Protein AF-A0A917UMA7-F1 (afdb_monomer_lite)

Sequence (95 aa):
MLTGEPAPTGPARRGAKPPVFLVAAIDDPALPEVLAELAAARADEMDADTVNRELSIARKAIGWWQRQGWIEGDPTIDIERRPAPPDRTKALAEN

Structure (mmCIF, N/CA/C/O backbone):
data_AF-A0A917UMA7-F1
#
_entry.id   AF-A0A917UMA7-F1
#
loop_
_atom_site.group_PDB
_atom_site.id
_atom_site.type_symbol
_atom_site.label_atom_id
_atom_site.label_alt_id
_atom_site.label_comp_id
_atom_site.label_asym_id
_atom_site.label_entity_id
_atom_site.label_seq_id
_atom_site.pdbx_PDB_ins_code
_atom_site.Cartn_x
_atom_site.Cartn_y
_atom_site.Cartn_z
_atom_site.occupancy
_atom_site.B_iso_or_equiv
_atom_site.auth_seq_id
_atom_site.auth_comp_id
_atom_site.auth_asym_id
_atom_site.auth_atom_id
_atom_site.pdbx_PDB_model_num
ATOM 1 N N . MET A 1 1 ? 0.469 8.884 -7.440 1.00 68.12 1 MET A N 1
ATOM 2 C CA . MET A 1 1 ? 1.229 9.068 -6.180 1.00 68.12 1 MET A CA 1
ATOM 3 C C . MET A 1 1 ? 0.221 9.258 -5.064 1.00 68.12 1 MET A C 1
ATOM 5 O O . MET A 1 1 ? -0.761 9.941 -5.313 1.00 68.12 1 MET A O 1
ATOM 9 N N . LEU A 1 2 ? 0.438 8.697 -3.870 1.00 70.50 2 LEU A N 1
ATOM 10 C CA . LEU A 1 2 ? -0.564 8.745 -2.788 1.00 70.50 2 LEU A CA 1
ATOM 11 C C . LEU A 1 2 ? -0.811 10.156 -2.221 1.00 70.50 2 LEU A C 1
ATOM 13 O O . LEU A 1 2 ? -1.903 10.441 -1.755 1.00 70.50 2 LEU A O 1
ATOM 17 N N . THR A 1 3 ? 0.183 11.049 -2.275 1.00 73.31 3 THR A N 1
ATOM 18 C CA . THR A 1 3 ? 0.103 12.408 -1.702 1.00 73.31 3 THR A CA 1
ATOM 19 C C . THR A 1 3 ? 0.314 13.512 -2.745 1.00 73.31 3 THR A C 1
ATOM 21 O O . THR A 1 3 ? 0.751 14.607 -2.408 1.00 73.31 3 THR A O 1
ATOM 24 N N . GLY A 1 4 ? 0.059 13.222 -4.025 1.00 71.25 4 GLY A N 1
ATOM 25 C CA . GLY A 1 4 ? 0.110 14.197 -5.125 1.00 71.25 4 GLY A CA 1
ATOM 26 C C . GLY A 1 4 ? 1.501 14.519 -5.692 1.00 71.25 4 GLY A C 1
ATOM 27 O O . GLY A 1 4 ? 1.605 14.801 -6.881 1.00 71.25 4 GLY A O 1
ATOM 28 N N . GLU A 1 5 ? 2.575 14.409 -4.906 1.00 75.62 5 GLU A N 1
ATOM 29 C CA . GLU A 1 5 ? 3.943 14.672 -5.382 1.00 75.62 5 GLU A CA 1
ATOM 30 C C . GLU A 1 5 ? 4.690 13.394 -5.795 1.00 75.62 5 GLU A C 1
ATOM 32 O O . GLU A 1 5 ? 4.532 12.348 -5.153 1.00 75.62 5 GLU A O 1
ATOM 37 N N . PRO A 1 6 ? 5.525 13.448 -6.853 1.00 74.81 6 PRO A N 1
ATOM 38 C CA . PRO A 1 6 ? 6.345 12.319 -7.241 1.00 74.81 6 PRO A CA 1
ATOM 39 C C . PRO A 1 6 ? 7.431 12.015 -6.209 1.00 74.81 6 PRO A C 1
ATOM 41 O O . PRO A 1 6 ? 8.093 12.908 -5.686 1.00 74.81 6 PRO A O 1
ATOM 44 N N .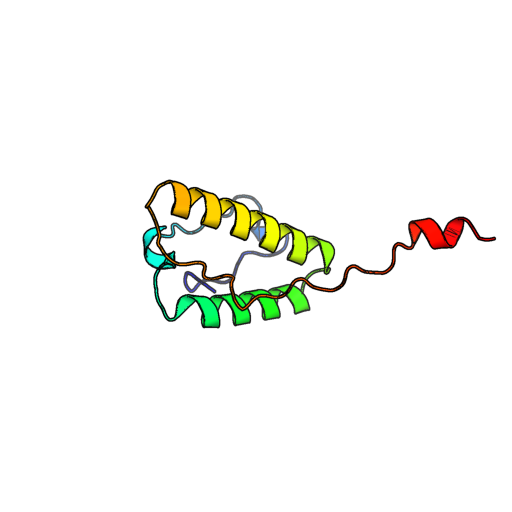 ALA A 1 7 ? 7.643 10.725 -5.942 1.00 78.25 7 ALA A N 1
ATOM 45 C CA . ALA A 1 7 ? 8.712 10.279 -5.063 1.00 78.25 7 ALA A CA 1
ATOM 46 C C . ALA A 1 7 ? 10.076 10.756 -5.600 1.00 78.25 7 ALA A C 1
ATOM 48 O O . ALA A 1 7 ? 10.368 10.555 -6.782 1.00 78.25 7 ALA A O 1
ATOM 49 N N . PRO A 1 8 ? 10.937 11.347 -4.754 1.00 85.19 8 PRO A N 1
ATOM 50 C CA . PRO A 1 8 ? 12.239 11.819 -5.194 1.00 85.19 8 PRO A CA 1
ATOM 51 C C . PRO A 1 8 ? 13.100 10.660 -5.710 1.00 85.19 8 PRO A C 1
ATOM 53 O O . PRO A 1 8 ? 13.107 9.547 -5.168 1.00 85.19 8 PRO A O 1
ATOM 56 N N . THR A 1 9 ? 13.869 10.932 -6.760 1.00 83.19 9 THR A N 1
ATOM 57 C CA . THR A 1 9 ? 14.758 9.969 -7.419 1.00 83.19 9 THR A CA 1
ATOM 58 C C . THR A 1 9 ? 16.221 10.401 -7.306 1.00 83.19 9 THR A C 1
ATOM 60 O O . THR A 1 9 ? 16.538 11.567 -7.058 1.00 83.19 9 THR A O 1
ATOM 63 N N . GLY A 1 10 ? 17.141 9.438 -7.427 1.00 86.62 10 GLY A N 1
ATOM 64 C CA . GLY A 1 10 ? 18.580 9.709 -7.439 1.00 86.62 10 GLY A CA 1
ATOM 65 C C . GLY A 1 10 ? 19.078 10.516 -6.222 1.00 86.62 10 GLY A C 1
ATOM 66 O O . GLY A 1 10 ? 18.668 10.239 -5.090 1.00 86.62 10 GLY A O 1
ATOM 67 N N . PRO A 1 11 ? 19.966 11.513 -6.417 1.00 89.00 11 PRO A N 1
ATOM 68 C CA . PRO A 1 11 ? 20.518 12.330 -5.333 1.00 89.00 11 PRO A CA 1
ATOM 69 C C . PRO A 1 11 ? 19.474 13.082 -4.499 1.00 89.00 11 PRO A C 1
ATOM 71 O O . PRO A 1 11 ? 19.715 13.303 -3.313 1.00 89.00 11 PRO A O 1
ATOM 74 N N . ALA A 1 12 ? 18.318 13.421 -5.083 1.00 87.75 12 ALA A N 1
ATOM 75 C CA . ALA A 1 12 ? 17.247 14.156 -4.407 1.00 87.75 12 ALA A CA 1
ATOM 76 C C . ALA A 1 12 ? 16.594 13.357 -3.266 1.00 87.75 12 ALA A C 1
ATOM 78 O O . ALA A 1 12 ? 15.903 13.929 -2.431 1.00 87.75 12 ALA A O 1
ATOM 79 N N . ARG A 1 13 ? 16.835 12.040 -3.188 1.00 86.56 13 ARG A N 1
ATOM 80 C CA . ARG A 1 13 ? 16.381 11.208 -2.064 1.00 86.56 13 ARG A CA 1
ATOM 81 C C . ARG A 1 13 ? 17.060 11.574 -0.745 1.00 86.56 13 ARG A C 1
ATOM 83 O O . ARG A 1 13 ? 16.471 11.388 0.317 1.00 86.56 13 ARG A O 1
ATOM 90 N N . ARG A 1 14 ? 18.305 12.061 -0.779 1.00 90.06 14 ARG A N 1
ATOM 91 C CA . ARG A 1 14 ? 19.045 12.385 0.449 1.00 90.06 14 ARG A CA 1
ATOM 92 C C . ARG A 1 14 ? 18.488 13.655 1.081 1.00 90.06 14 ARG A C 1
ATOM 94 O O . ARG A 1 14 ? 18.514 14.713 0.469 1.00 90.06 14 ARG A O 1
ATOM 101 N N . GLY A 1 15 ? 18.018 13.534 2.321 1.00 89.75 15 GLY A N 1
ATOM 102 C CA . GLY A 1 15 ? 17.415 14.645 3.058 1.00 89.75 15 GLY A CA 1
ATOM 103 C C . GLY A 1 15 ? 15.981 14.970 2.636 1.00 89.75 15 GLY A C 1
ATOM 104 O O . GLY A 1 15 ? 15.409 15.920 3.165 1.00 89.75 15 GLY A O 1
ATOM 105 N N . ALA A 1 16 ? 15.383 14.188 1.727 1.00 88.75 16 ALA A N 1
ATOM 106 C CA . ALA A 1 16 ? 13.976 14.338 1.392 1.00 88.75 16 ALA A CA 1
ATOM 107 C C . ALA A 1 16 ? 13.117 14.111 2.641 1.00 88.75 16 ALA A C 1
ATOM 109 O O . ALA A 1 16 ? 13.234 13.085 3.317 1.00 88.75 16 ALA A O 1
ATOM 110 N N . LYS A 1 17 ? 12.245 15.074 2.941 1.00 86.50 17 LYS A N 1
ATOM 111 C CA . LYS A 1 17 ? 11.258 14.926 4.005 1.00 86.50 17 LYS A CA 1
ATOM 112 C C . LYS A 1 17 ? 10.144 14.008 3.489 1.00 86.50 17 LYS A C 1
ATOM 114 O O . LYS A 1 17 ? 9.530 14.348 2.479 1.00 86.50 17 LYS A O 1
ATOM 119 N N . PRO A 1 18 ? 9.874 12.866 4.140 1.00 81.25 18 PRO A N 1
ATOM 120 C CA . PRO A 1 18 ? 8.773 12.012 3.726 1.00 81.25 18 PRO A CA 1
ATOM 121 C C . PRO A 1 18 ? 7.439 12.757 3.895 1.00 81.25 18 PRO A C 1
ATOM 123 O O . PRO A 1 18 ? 7.291 13.531 4.852 1.00 81.25 18 PRO A O 1
ATOM 126 N N . PRO A 1 19 ? 6.469 12.541 2.991 1.00 82.50 19 PRO A N 1
ATOM 127 C CA . PRO A 1 19 ? 5.142 13.109 3.155 1.00 82.50 19 PRO A CA 1
ATOM 128 C C . PRO A 1 19 ? 4.472 12.525 4.403 1.00 82.50 19 PRO A C 1
ATOM 130 O O . PRO A 1 19 ? 4.679 11.363 4.758 1.00 82.50 19 PRO A O 1
ATOM 133 N N . VAL A 1 20 ? 3.664 13.345 5.074 1.00 86.69 20 VAL A N 1
ATOM 134 C CA . VAL A 1 20 ? 2.817 12.884 6.177 1.00 86.69 20 VAL A CA 1
ATOM 135 C C . VAL A 1 20 ? 1.536 12.318 5.578 1.00 86.69 20 VAL A C 1
ATOM 137 O O . VAL A 1 20 ? 0.882 12.983 4.779 1.00 86.69 20 VAL A O 1
ATOM 140 N N . PHE A 1 21 ? 1.185 11.099 5.972 1.00 85.38 21 PHE A N 1
ATOM 141 C CA . PHE A 1 21 ? -0.004 10.394 5.510 1.00 85.38 21 PHE A CA 1
ATOM 142 C C . PHE A 1 21 ? -0.773 9.855 6.719 1.00 85.38 21 PHE A C 1
ATOM 144 O O . PHE A 1 21 ? -0.171 9.307 7.646 1.00 85.38 21 PHE A O 1
ATOM 151 N N . LEU A 1 22 ? -2.094 10.043 6.731 1.00 91.31 22 LEU A N 1
ATOM 152 C CA . LEU A 1 22 ? -2.948 9.539 7.803 1.00 91.31 22 LEU A CA 1
ATOM 153 C C . LEU A 1 22 ? -3.174 8.043 7.609 1.00 91.31 22 LEU A C 1
ATOM 155 O O . LEU A 1 22 ? -3.678 7.630 6.573 1.00 91.31 22 LEU A O 1
ATOM 159 N N . VAL A 1 23 ? -2.867 7.238 8.627 1.00 91.31 23 VAL A N 1
ATOM 160 C CA . VAL A 1 23 ? -3.065 5.779 8.569 1.00 91.31 23 VAL A CA 1
ATOM 161 C C . VAL A 1 23 ? -4.533 5.417 8.301 1.00 91.31 23 VAL A C 1
ATOM 163 O O . VAL A 1 23 ? -4.786 4.496 7.541 1.00 91.31 23 VAL A O 1
ATOM 166 N N . ALA A 1 24 ? -5.495 6.185 8.821 1.00 91.62 24 ALA A N 1
ATOM 167 C CA . ALA A 1 24 ? -6.924 5.964 8.572 1.00 91.62 24 ALA A CA 1
ATOM 168 C C . ALA A 1 24 ? -7.345 6.152 7.099 1.00 91.62 24 ALA A C 1
ATOM 170 O O . ALA A 1 24 ? -8.369 5.624 6.686 1.00 91.62 24 ALA A O 1
ATOM 171 N N . ALA A 1 25 ? -6.559 6.868 6.285 1.00 92.62 25 ALA A N 1
ATOM 172 C CA . ALA A 1 25 ? -6.832 6.994 4.851 1.00 92.62 25 ALA A CA 1
ATOM 173 C C . ALA A 1 25 ? -6.559 5.688 4.078 1.00 92.62 25 ALA A C 1
ATOM 175 O O . ALA A 1 25 ? -6.814 5.621 2.881 1.00 92.62 25 ALA A O 1
ATOM 176 N N . ILE A 1 26 ? -6.036 4.653 4.747 1.00 94.25 26 ILE A N 1
ATOM 177 C CA . ILE A 1 26 ? -5.867 3.315 4.172 1.00 94.25 26 ILE A CA 1
ATOM 178 C C . ILE A 1 26 ? -7.211 2.623 3.916 1.00 94.25 26 ILE A C 1
ATOM 180 O O . ILE A 1 26 ? -7.312 1.836 2.981 1.00 94.25 26 ILE A O 1
ATOM 184 N N . ASP A 1 27 ? -8.237 2.942 4.705 1.00 95.38 27 ASP A N 1
ATOM 185 C CA . ASP A 1 27 ? -9.578 2.368 4.548 1.00 95.38 27 ASP A CA 1
ATOM 186 C C . ASP A 1 27 ? -10.406 3.061 3.456 1.00 95.38 27 ASP A C 1
ATOM 188 O O . ASP A 1 27 ? -11.593 2.774 3.299 1.00 95.38 27 ASP A O 1
ATOM 192 N N . ASP A 1 28 ? -9.807 3.979 2.690 1.00 94.19 28 ASP A N 1
ATOM 193 C CA . ASP A 1 28 ? -10.470 4.550 1.523 1.00 94.19 28 ASP A CA 1
ATOM 194 C C . ASP A 1 28 ? -10.759 3.429 0.502 1.00 94.19 28 ASP A C 1
ATOM 196 O O . ASP A 1 28 ? -9.826 2.767 0.033 1.00 94.19 28 ASP A O 1
ATOM 200 N N . PRO A 1 29 ? -12.030 3.200 0.123 1.00 93.81 29 PRO A N 1
ATOM 201 C CA . PRO A 1 29 ? -12.395 2.133 -0.803 1.00 93.81 29 PRO A CA 1
ATOM 202 C C . PRO A 1 29 ? -11.816 2.312 -2.214 1.00 93.81 29 PRO A C 1
ATOM 204 O O . PRO A 1 29 ? -11.781 1.341 -2.965 1.00 93.81 29 PRO A O 1
ATOM 207 N N . ALA A 1 30 ? -11.359 3.512 -2.590 1.00 93.44 30 ALA A N 1
ATOM 208 C CA . ALA A 1 30 ? -10.667 3.756 -3.857 1.00 93.44 30 ALA A CA 1
ATOM 209 C C . ALA A 1 30 ? -9.164 3.425 -3.794 1.00 93.44 30 ALA A C 1
ATOM 211 O O . ALA A 1 30 ? -8.499 3.335 -4.829 1.00 93.44 30 ALA A O 1
ATOM 212 N N . LEU A 1 31 ? -8.600 3.243 -2.596 1.00 93.81 31 LEU A N 1
ATOM 213 C CA . LEU A 1 31 ? -7.168 3.021 -2.430 1.00 93.81 31 LEU A CA 1
ATOM 214 C C . LEU A 1 31 ? -6.639 1.731 -3.079 1.00 93.81 31 LEU A C 1
ATOM 216 O O .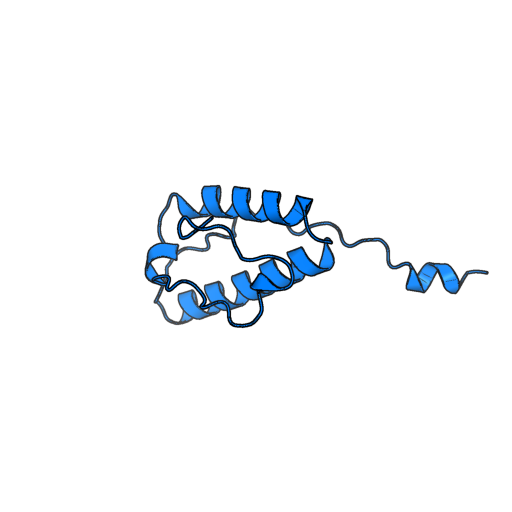 LEU A 1 31 ? -5.529 1.803 -3.606 1.00 93.81 31 LEU A O 1
ATOM 220 N N . PRO A 1 32 ? -7.346 0.580 -3.077 1.00 95.44 32 PRO A N 1
ATOM 221 C CA . PRO A 1 32 ? -6.834 -0.637 -3.707 1.00 95.44 32 PRO A CA 1
ATOM 222 C C . PRO A 1 32 ? -6.473 -0.443 -5.186 1.00 95.44 32 PRO A C 1
ATOM 224 O O . PRO A 1 32 ? -5.367 -0.793 -5.598 1.00 95.44 32 PRO A O 1
ATOM 227 N N . GLU A 1 33 ? -7.353 0.202 -5.958 1.00 94.25 33 GLU A N 1
ATOM 228 C CA . GLU A 1 33 ? -7.135 0.495 -7.381 1.00 94.25 33 GLU A CA 1
ATOM 229 C C . GLU A 1 33 ? -5.936 1.432 -7.574 1.00 94.25 33 GLU A C 1
ATOM 231 O O . GLU A 1 33 ? -4.984 1.104 -8.286 1.00 94.25 33 GLU A O 1
ATOM 236 N N . VAL A 1 34 ? -5.912 2.553 -6.845 1.00 92.94 34 VAL A N 1
ATOM 237 C CA . VAL A 1 34 ? -4.808 3.525 -6.901 1.00 92.94 34 VAL A CA 1
ATOM 238 C C . VAL A 1 34 ? -3.477 2.882 -6.503 1.00 92.94 34 VAL A C 1
ATOM 240 O O . VAL A 1 34 ? -2.430 3.175 -7.085 1.00 92.94 34 VAL A O 1
ATOM 243 N N . LEU A 1 35 ? -3.478 2.009 -5.495 1.00 94.00 35 LEU A N 1
ATOM 244 C CA . LEU A 1 35 ? -2.267 1.348 -5.026 1.00 94.00 35 LEU A CA 1
ATOM 245 C C . LEU A 1 35 ? -1.773 0.301 -6.028 1.00 94.00 35 LEU A C 1
ATOM 247 O O . LEU A 1 35 ? -0.560 0.195 -6.220 1.00 94.00 35 LEU A O 1
ATOM 251 N N . ALA A 1 36 ? -2.677 -0.423 -6.691 1.00 94.44 36 ALA A N 1
ATOM 252 C CA . ALA A 1 36 ? -2.335 -1.360 -7.755 1.00 94.44 36 ALA A CA 1
ATOM 253 C C . ALA A 1 36 ? -1.686 -0.648 -8.952 1.00 94.44 36 ALA A C 1
ATOM 255 O O . ALA A 1 36 ? -0.624 -1.076 -9.410 1.00 94.44 36 ALA A O 1
ATOM 256 N N . GLU A 1 37 ? -2.239 0.486 -9.395 1.00 93.62 37 GLU A N 1
ATOM 257 C CA . GLU A 1 37 ? -1.638 1.312 -10.451 1.00 93.62 37 GLU A CA 1
ATOM 258 C C . GLU A 1 37 ? -0.236 1.803 -10.069 1.00 93.62 37 GLU A C 1
ATOM 260 O O . GLU A 1 37 ? 0.708 1.732 -10.860 1.00 93.62 37 GLU A O 1
ATOM 265 N N . LEU A 1 38 ? -0.065 2.268 -8.827 1.00 91.31 38 LEU A N 1
ATOM 266 C CA . LEU A 1 38 ? 1.236 2.728 -8.347 1.00 91.31 38 LEU A CA 1
ATOM 267 C C . LEU A 1 38 ? 2.247 1.591 -8.225 1.00 91.31 38 LEU A C 1
ATOM 269 O O . LEU A 1 38 ? 3.425 1.794 -8.524 1.00 91.31 38 LEU A O 1
ATOM 273 N N . ALA A 1 39 ? 1.812 0.406 -7.805 1.00 92.88 39 ALA A N 1
ATOM 274 C CA . ALA A 1 39 ? 2.662 -0.773 -7.750 1.00 92.88 39 ALA A CA 1
ATOM 275 C C . ALA A 1 39 ? 3.090 -1.225 -9.155 1.00 92.88 39 ALA A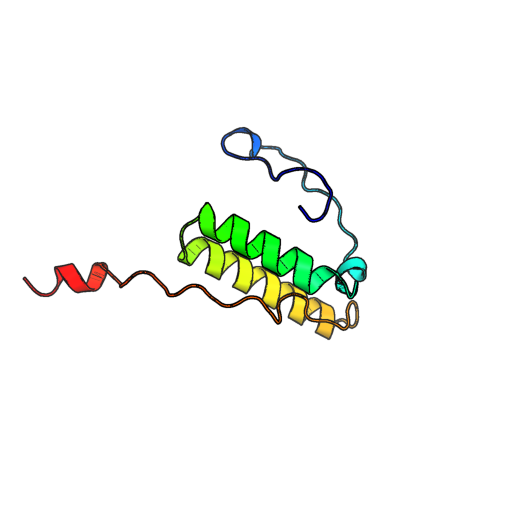 C 1
ATOM 277 O O . ALA A 1 39 ? 4.258 -1.566 -9.342 1.00 92.88 39 ALA A O 1
ATOM 278 N N . ALA A 1 40 ? 2.191 -1.165 -10.143 1.00 92.88 40 ALA A N 1
ATOM 279 C CA . ALA A 1 40 ? 2.508 -1.451 -11.540 1.00 92.88 40 ALA A CA 1
ATOM 280 C C . ALA A 1 40 ? 3.552 -0.468 -12.093 1.00 92.88 40 ALA A C 1
ATOM 282 O O . ALA A 1 40 ? 4.593 -0.902 -12.577 1.00 92.88 40 ALA A O 1
ATOM 283 N N . ALA A 1 41 ? 3.353 0.841 -11.901 1.00 91.12 41 ALA A N 1
ATOM 284 C CA . ALA A 1 41 ? 4.321 1.856 -12.324 1.00 91.12 41 ALA A CA 1
ATOM 285 C C . ALA A 1 41 ? 5.702 1.658 -11.668 1.00 91.12 41 ALA A C 1
ATOM 287 O O . ALA A 1 41 ? 6.738 1.802 -12.312 1.00 91.12 41 ALA A O 1
ATOM 288 N N . ARG A 1 42 ? 5.745 1.267 -10.386 1.00 88.81 42 ARG A N 1
ATOM 289 C CA . ARG A 1 42 ? 7.011 0.927 -9.713 1.00 88.81 42 ARG A CA 1
ATOM 290 C C . ARG A 1 42 ? 7.668 -0.330 -10.267 1.00 88.81 42 ARG A C 1
ATOM 292 O O . ARG A 1 42 ? 8.896 -0.392 -10.294 1.00 88.81 42 ARG A O 1
ATOM 299 N N . ALA A 1 43 ? 6.878 -1.306 -10.701 1.00 91.25 43 ALA A N 1
ATOM 300 C CA . ALA A 1 43 ? 7.385 -2.526 -11.316 1.00 91.25 43 ALA A CA 1
ATOM 301 C C . ALA A 1 43 ? 7.994 -2.301 -12.706 1.00 91.25 43 ALA A C 1
ATOM 303 O O . ALA A 1 43 ? 8.834 -3.101 -13.115 1.00 91.25 43 ALA A O 1
ATOM 304 N N . ASP A 1 44 ? 7.619 -1.223 -13.395 1.00 91.44 44 ASP A N 1
ATOM 305 C CA . ASP A 1 44 ? 8.242 -0.825 -14.661 1.00 91.44 44 ASP A CA 1
ATOM 306 C C . ASP A 1 44 ? 9.618 -0.168 -14.455 1.00 91.44 44 ASP A C 1
ATOM 308 O O . ASP A 1 44 ? 10.480 -0.231 -15.332 1.00 91.44 44 ASP A O 1
ATOM 312 N N . GLU A 1 45 ? 9.853 0.445 -13.291 1.00 89.25 45 GLU A N 1
ATOM 313 C CA . GLU A 1 45 ? 11.097 1.164 -12.995 1.00 89.25 45 GLU A CA 1
ATOM 314 C C . GLU A 1 45 ? 12.154 0.306 -12.282 1.00 89.25 45 GLU A C 1
ATOM 316 O O . GLU A 1 45 ? 13.352 0.511 -12.488 1.00 89.25 45 GLU A O 1
ATOM 321 N N . MET A 1 46 ? 11.737 -0.616 -11.410 1.00 88.88 46 MET A N 1
ATOM 322 C CA . MET A 1 46 ? 12.611 -1.331 -10.470 1.00 88.88 46 MET A CA 1
ATOM 323 C C . MET A 1 46 ? 12.664 -2.838 -10.750 1.00 88.88 46 MET A C 1
ATOM 325 O O . MET A 1 46 ? 11.764 -3.419 -11.351 1.00 88.88 46 MET A O 1
ATOM 329 N N . ASP A 1 47 ? 13.712 -3.507 -10.263 1.00 90.19 47 ASP A N 1
ATOM 330 C CA . ASP A 1 47 ? 13.797 -4.964 -10.346 1.00 90.19 47 ASP A CA 1
ATOM 331 C C . ASP A 1 47 ? 12.731 -5.661 -9.475 1.00 90.19 47 ASP A C 1
ATOM 333 O O . ASP A 1 47 ? 12.235 -5.127 -8.477 1.00 90.19 47 ASP A O 1
ATOM 337 N N . ALA A 1 48 ? 12.387 -6.893 -9.857 1.00 90.88 48 ALA A N 1
ATOM 338 C CA . ALA A 1 48 ? 11.330 -7.660 -9.207 1.00 90.88 48 ALA A CA 1
ATOM 339 C C . ALA A 1 48 ? 11.608 -7.948 -7.721 1.00 90.88 48 ALA A C 1
ATOM 341 O O . ALA A 1 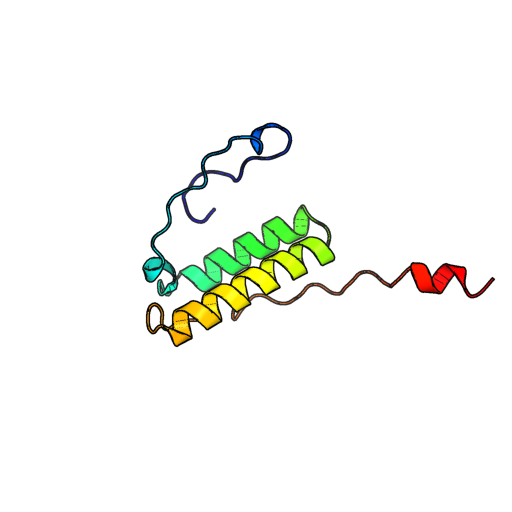48 ? 10.653 -8.016 -6.944 1.00 90.88 48 ALA A O 1
ATOM 342 N N . ASP A 1 49 ? 12.869 -8.087 -7.301 1.00 91.88 49 ASP A N 1
ATOM 343 C CA . ASP A 1 49 ? 13.208 -8.356 -5.900 1.00 91.88 49 ASP A CA 1
ATOM 344 C C . ASP A 1 49 ? 12.961 -7.120 -5.034 1.00 91.88 49 ASP A C 1
ATOM 346 O O . ASP A 1 49 ? 12.361 -7.228 -3.957 1.00 91.88 49 ASP A O 1
ATOM 350 N N . THR A 1 50 ? 13.335 -5.940 -5.532 1.00 91.19 50 THR A N 1
ATOM 351 C CA . THR A 1 50 ? 13.052 -4.649 -4.898 1.00 91.19 50 THR A CA 1
ATOM 352 C C . THR A 1 50 ? 11.548 -4.444 -4.721 1.00 91.19 50 THR A C 1
ATOM 354 O O . THR A 1 50 ? 11.085 -4.227 -3.598 1.00 91.19 50 THR A O 1
ATOM 357 N N . VAL A 1 51 ? 10.754 -4.608 -5.782 1.00 93.31 51 VAL A N 1
ATOM 358 C CA . VAL A 1 51 ? 9.287 -4.430 -5.731 1.00 93.31 51 VAL A CA 1
ATOM 359 C C . VAL A 1 51 ? 8.641 -5.427 -4.766 1.00 93.31 51 VAL A C 1
ATOM 361 O O . VAL A 1 51 ? 7.831 -5.069 -3.908 1.00 93.31 51 VAL A O 1
ATOM 364 N N . ASN A 1 52 ? 9.051 -6.694 -4.833 1.00 94.31 52 ASN A N 1
ATOM 365 C CA . ASN A 1 52 ? 8.566 -7.743 -3.941 1.00 94.31 52 ASN A CA 1
ATOM 366 C C . ASN A 1 52 ? 8.944 -7.502 -2.474 1.00 94.31 52 ASN A C 1
ATOM 368 O O . ASN A 1 52 ? 8.229 -7.946 -1.564 1.00 94.31 52 ASN A O 1
ATOM 372 N N . ARG A 1 53 ? 10.079 -6.843 -2.219 1.00 95.00 53 ARG A N 1
ATOM 373 C CA . ARG A 1 53 ? 10.498 -6.445 -0.877 1.00 95.00 53 ARG A CA 1
ATOM 374 C C . ARG A 1 53 ? 9.641 -5.300 -0.352 1.00 95.00 53 ARG A C 1
ATOM 376 O O . ARG A 1 53 ? 9.202 -5.391 0.795 1.00 95.00 53 ARG A O 1
ATOM 383 N N . GLU A 1 54 ? 9.380 -4.279 -1.163 1.00 94.56 54 GLU A N 1
ATOM 384 C CA . GLU A 1 54 ? 8.494 -3.162 -0.810 1.00 94.56 54 GLU A CA 1
ATOM 385 C C . GLU A 1 54 ? 7.083 -3.666 -0.470 1.00 94.56 54 GLU A C 1
ATOM 387 O O . GLU A 1 54 ? 6.579 -3.380 0.620 1.00 94.56 54 GLU A O 1
ATOM 392 N N . LEU A 1 55 ? 6.500 -4.525 -1.315 1.00 96.00 55 LEU A N 1
ATOM 393 C CA . LEU A 1 55 ? 5.183 -5.125 -1.071 1.00 96.00 55 LEU A CA 1
ATOM 394 C C . LEU A 1 55 ? 5.145 -5.943 0.230 1.00 96.00 55 LEU A C 1
ATOM 396 O O . LEU A 1 55 ? 4.198 -5.845 1.010 1.00 96.00 55 LEU A O 1
ATOM 400 N N . SER A 1 56 ? 6.191 -6.729 0.508 1.00 97.19 56 SER A N 1
ATOM 401 C CA . SER A 1 56 ? 6.305 -7.473 1.771 1.00 97.19 56 SER A CA 1
ATOM 402 C C . SER A 1 56 ? 6.335 -6.559 2.999 1.00 97.19 56 SER A C 1
ATOM 404 O O . SER A 1 56 ? 5.793 -6.926 4.042 1.00 97.19 56 SER A O 1
ATOM 406 N N . ILE A 1 57 ? 7.004 -5.406 2.916 1.00 96.56 57 ILE A N 1
ATOM 407 C CA . ILE A 1 57 ? 7.063 -4.433 4.015 1.00 96.56 57 ILE A CA 1
ATOM 408 C C 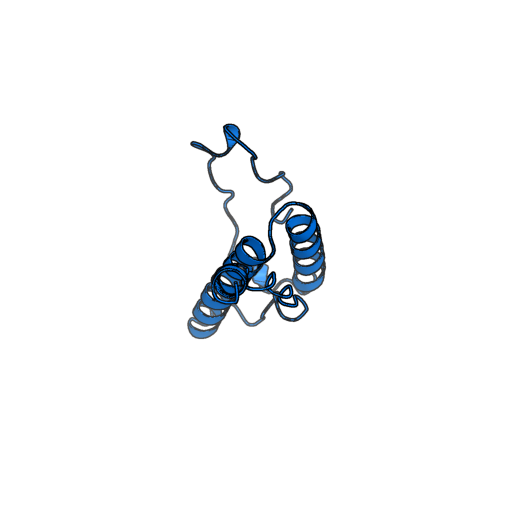. ILE A 1 57 ? 5.683 -3.801 4.217 1.00 96.56 57 ILE A C 1
ATOM 410 O O . ILE A 1 57 ? 5.200 -3.782 5.350 1.00 96.56 57 ILE A O 1
ATOM 414 N N . ALA A 1 58 ? 5.031 -3.370 3.133 1.00 95.44 58 ALA A N 1
ATOM 415 C CA . ALA A 1 58 ? 3.693 -2.786 3.172 1.00 95.44 58 ALA A CA 1
ATOM 416 C C . ALA A 1 58 ? 2.678 -3.740 3.821 1.00 95.44 58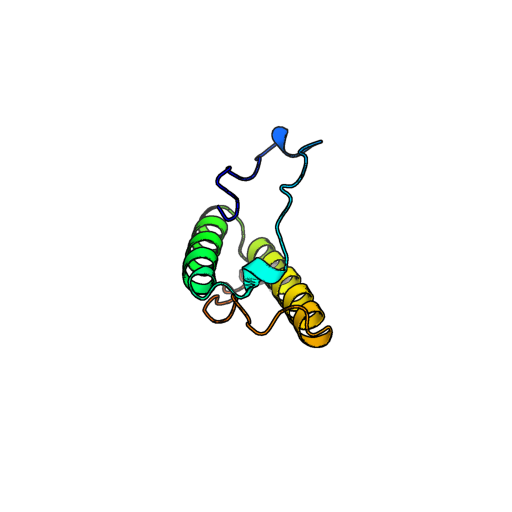 ALA A C 1
ATOM 418 O O . ALA A 1 58 ? 2.044 -3.381 4.811 1.00 95.44 58 ALA A O 1
ATOM 419 N N . ARG A 1 59 ? 2.613 -4.996 3.361 1.00 97.44 59 ARG A N 1
ATOM 420 C CA . ARG A 1 59 ? 1.717 -6.025 3.922 1.00 97.44 59 ARG A CA 1
ATOM 421 C C . ARG A 1 59 ? 1.945 -6.289 5.405 1.00 97.44 59 ARG A C 1
ATOM 423 O O . ARG A 1 59 ? 0.997 -6.480 6.160 1.00 97.44 59 ARG A O 1
ATOM 430 N N . LYS A 1 60 ? 3.204 -6.290 5.854 1.00 98.19 60 LYS A N 1
ATOM 431 C CA . LYS A 1 60 ? 3.523 -6.459 7.280 1.00 98.19 60 LYS A CA 1
ATOM 432 C C . LYS A 1 60 ? 3.055 -5.273 8.119 1.00 98.19 60 LYS A C 1
ATOM 434 O O . LYS A 1 60 ? 2.555 -5.498 9.219 1.00 98.19 60 LYS A O 1
ATOM 439 N N . ALA A 1 61 ? 3.224 -4.049 7.618 1.00 97.06 61 ALA A N 1
ATOM 440 C CA . ALA A 1 61 ? 2.756 -2.840 8.290 1.00 97.06 61 ALA A CA 1
ATOM 441 C C . ALA A 1 61 ? 1.222 -2.814 8.377 1.00 97.06 61 ALA A C 1
ATOM 443 O O . ALA A 1 61 ? 0.690 -2.693 9.477 1.00 97.06 61 ALA A O 1
ATOM 444 N N . ILE A 1 62 ? 0.533 -3.053 7.257 1.00 97.00 62 ILE A N 1
ATOM 445 C CA . ILE A 1 62 ? -0.935 -3.136 7.173 1.00 97.00 62 ILE A CA 1
ATOM 446 C C . ILE A 1 62 ? -1.472 -4.187 8.139 1.00 97.00 62 ILE A C 1
ATOM 448 O O . ILE A 1 62 ? -2.274 -3.866 9.011 1.00 97.00 62 ILE A O 1
ATOM 452 N N . GLY A 1 63 ? -0.948 -5.414 8.087 1.00 97.69 63 GLY A N 1
ATOM 453 C CA . GLY A 1 63 ? -1.385 -6.469 8.998 1.00 97.69 63 GLY A CA 1
ATOM 454 C C . GLY A 1 63 ? -1.103 -6.153 10.472 1.00 97.69 63 GLY A C 1
ATOM 455 O O . GLY A 1 63 ? -1.802 -6.647 11.355 1.00 97.69 63 GLY A O 1
ATOM 456 N N . TRP A 1 64 ? -0.084 -5.343 10.783 1.00 98.12 64 TRP A N 1
ATOM 457 C CA . TRP A 1 64 ? 0.132 -4.860 12.148 1.00 98.12 64 TRP A CA 1
ATOM 458 C C . TRP A 1 64 ? -0.901 -3.800 12.546 1.00 98.12 64 TRP A C 1
ATOM 460 O O . TRP A 1 64 ? -1.466 -3.930 13.630 1.00 98.12 64 TRP A O 1
ATOM 470 N N . TRP A 1 65 ? -1.203 -2.829 11.678 1.00 97.94 65 TRP A N 1
ATOM 471 C CA . TRP A 1 65 ? -2.229 -1.803 11.912 1.00 97.94 65 TRP A CA 1
ATOM 472 C C . TRP A 1 65 ? -3.635 -2.391 12.061 1.00 97.94 65 TRP A C 1
ATOM 474 O O . TRP A 1 65 ? -4.342 -2.012 12.993 1.00 97.94 65 TRP A O 1
ATOM 484 N N . GLN A 1 66 ? -3.998 -3.385 11.246 1.00 97.44 66 GLN A N 1
ATOM 485 C CA . GLN A 1 66 ? -5.251 -4.134 11.398 1.00 97.44 66 GLN A CA 1
ATOM 486 C C . GLN A 1 66 ? -5.340 -4.810 12.771 1.00 97.44 66 GLN A C 1
ATOM 488 O O . GLN A 1 66 ? -6.351 -4.708 13.458 1.00 97.44 66 GLN A O 1
ATOM 493 N N . ARG A 1 67 ? -4.250 -5.436 13.243 1.00 98.06 67 ARG A N 1
ATOM 494 C CA . ARG A 1 67 ? -4.206 -6.028 14.594 1.00 98.06 67 ARG A CA 1
ATOM 495 C C . ARG A 1 67 ? -4.310 -5.000 15.720 1.00 98.06 67 ARG A C 1
ATOM 497 O O . ARG A 1 67 ? -4.683 -5.380 16.824 1.00 98.06 67 ARG A O 1
ATOM 504 N N . GLN A 1 68 ? -3.954 -3.739 15.472 1.00 97.75 68 GLN A N 1
ATOM 505 C CA . GLN A 1 68 ? -4.175 -2.657 16.435 1.00 97.75 68 GLN A CA 1
ATOM 506 C C . GLN A 1 68 ? -5.597 -2.073 16.357 1.00 97.75 68 GLN A C 1
ATOM 508 O O . GLN A 1 68 ? -5.946 -1.243 17.193 1.00 97.75 68 GLN A O 1
ATOM 513 N N . GLY A 1 69 ? -6.404 -2.468 15.365 1.00 97.00 69 GLY A N 1
ATOM 514 C CA . GLY A 1 69 ? -7.719 -1.881 15.099 1.00 97.00 69 GLY A CA 1
ATOM 515 C C . GLY A 1 69 ? -7.647 -0.452 14.561 1.00 97.00 69 GLY A C 1
ATOM 516 O O . GLY A 1 69 ? -8.571 0.325 14.770 1.00 97.00 69 GLY A O 1
ATOM 517 N N . TRP A 1 70 ? -6.528 -0.067 13.940 1.00 97.38 70 TRP A N 1
ATOM 518 C CA . TRP A 1 70 ? -6.360 1.281 13.379 1.00 97.38 70 TRP A CA 1
ATOM 519 C C . TRP A 1 70 ? -6.946 1.411 11.979 1.00 97.38 70 TRP A C 1
ATOM 521 O O . TRP A 1 70 ? -7.261 2.523 11.567 1.00 97.38 70 TRP A O 1
ATOM 531 N N . ILE A 1 71 ? -7.014 0.285 11.267 1.00 97.00 71 ILE A N 1
ATOM 532 C CA . ILE A 1 71 ? -7.574 0.144 9.925 1.00 97.00 71 ILE A CA 1
ATOM 533 C C . ILE A 1 71 ? -8.304 -1.196 9.832 1.00 97.00 71 ILE A C 1
ATOM 535 O O . ILE A 1 71 ? -7.970 -2.129 10.573 1.00 97.00 71 ILE A O 1
ATOM 539 N N . GLU A 1 72 ? -9.249 -1.312 8.910 1.00 96.12 72 GLU A N 1
ATOM 540 C CA . GLU A 1 72 ? -10.029 -2.531 8.682 1.00 96.12 72 GLU A CA 1
ATOM 541 C C . GLU A 1 72 ? -9.582 -3.257 7.404 1.00 96.12 72 GLU A C 1
ATOM 543 O O . GLU A 1 72 ? -9.398 -4.478 7.405 1.00 96.12 72 GLU A O 1
ATOM 548 N N . GLY A 1 73 ? -9.345 -2.515 6.323 1.00 93.44 73 GLY A N 1
ATOM 549 C CA . GLY A 1 73 ? -9.054 -3.044 4.995 1.00 93.44 73 GLY A CA 1
ATOM 550 C C . GLY A 1 73 ? -7.588 -3.419 4.756 1.00 93.44 73 GLY A C 1
ATOM 551 O O . GLY A 1 73 ? -6.667 -2.911 5.396 1.00 93.44 73 GLY A O 1
ATOM 552 N N . ASP A 1 74 ? -7.372 -4.312 3.785 1.00 95.56 74 ASP A N 1
ATOM 553 C CA . ASP A 1 74 ? -6.062 -4.538 3.167 1.00 95.56 74 ASP A CA 1
ATOM 554 C C . ASP A 1 74 ? -6.075 -3.964 1.738 1.00 95.56 74 ASP A C 1
ATOM 556 O O . ASP A 1 74 ? -6.600 -4.613 0.830 1.00 95.56 74 ASP A O 1
ATOM 560 N N . PRO A 1 75 ? -5.489 -2.774 1.496 1.00 95.94 75 PRO A N 1
ATOM 561 C CA . PRO A 1 75 ? -5.454 -2.177 0.161 1.00 95.94 75 PRO A CA 1
ATOM 562 C C . PRO A 1 75 ? -4.503 -2.904 -0.804 1.00 95.94 75 PRO A C 1
ATOM 564 O O . PRO A 1 75 ? -4.411 -2.530 -1.967 1.00 95.94 75 PRO A O 1
ATOM 567 N N . THR A 1 76 ? -3.747 -3.912 -0.352 1.00 96.81 76 THR A N 1
ATOM 568 C CA . THR A 1 76 ? -2.796 -4.661 -1.195 1.00 96.81 76 THR A CA 1
ATOM 569 C C . THR A 1 76 ? -3.385 -5.932 -1.801 1.00 96.81 76 THR A C 1
ATOM 571 O O . THR A 1 76 ? -2.630 -6.739 -2.362 1.00 96.81 76 THR A O 1
ATOM 574 N N . ILE A 1 77 ? -4.701 -6.127 -1.662 1.00 92.38 77 ILE A N 1
ATOM 575 C CA . ILE A 1 77 ? -5.412 -7.345 -2.062 1.00 92.38 77 ILE A CA 1
ATOM 576 C C . ILE A 1 77 ? -5.245 -7.665 -3.553 1.00 92.38 77 ILE A C 1
ATOM 578 O O . ILE A 1 77 ? -4.998 -8.819 -3.893 1.00 92.38 77 ILE A O 1
ATOM 582 N N . ASP A 1 78 ? -5.231 -6.642 -4.409 1.00 92.56 78 ASP A N 1
ATOM 583 C CA . ASP A 1 78 ? -5.143 -6.792 -5.869 1.00 92.56 78 ASP A CA 1
ATOM 584 C C . ASP A 1 78 ? -3.702 -6.717 -6.411 1.00 92.56 78 ASP A C 1
ATOM 586 O O . ASP A 1 78 ? -3.476 -6.643 -7.618 1.00 92.56 78 ASP A O 1
ATOM 590 N N . ILE A 1 79 ? -2.694 -6.729 -5.530 1.00 96.06 79 ILE A N 1
ATOM 591 C CA . ILE A 1 79 ? -1.287 -6.569 -5.924 1.00 96.06 79 ILE A CA 1
ATOM 592 C C . ILE A 1 79 ? -0.572 -7.916 -5.900 1.00 96.06 79 ILE A C 1
ATOM 594 O O . ILE A 1 79 ? -0.239 -8.464 -4.846 1.00 96.06 79 ILE A O 1
ATOM 598 N N . GLU A 1 80 ? -0.261 -8.453 -7.070 1.00 94.62 80 GLU A N 1
ATOM 599 C CA . GLU A 1 80 ? 0.471 -9.713 -7.171 1.00 94.62 80 GLU A CA 1
ATOM 600 C C . GLU A 1 80 ? 1.987 -9.525 -7.017 1.00 94.62 80 GLU A C 1
ATOM 602 O O . GLU A 1 80 ? 2.572 -8.512 -7.408 1.00 94.62 80 GLU A O 1
ATOM 607 N N . ARG A 1 81 ? 2.657 -10.537 -6.445 1.00 93.62 81 ARG A N 1
ATOM 608 C CA . ARG A 1 81 ? 4.126 -10.573 -6.432 1.00 93.62 81 ARG A CA 1
ATOM 609 C C . ARG A 1 81 ? 4.634 -10.794 -7.850 1.00 93.62 81 ARG A C 1
ATOM 611 O O . ARG A 1 81 ? 4.103 -11.620 -8.587 1.00 93.62 81 ARG A O 1
ATOM 618 N N . ARG A 1 82 ? 5.734 -10.133 -8.195 1.00 90.88 82 ARG A N 1
ATOM 619 C CA . ARG A 1 82 ? 6.421 -10.372 -9.465 1.00 90.88 82 ARG A CA 1
ATOM 620 C C . ARG A 1 82 ? 7.187 -11.696 -9.401 1.00 90.88 82 ARG A C 1
ATOM 622 O O . ARG A 1 82 ? 7.733 -12.019 -8.340 1.00 90.88 82 ARG A O 1
ATOM 629 N N . PRO A 1 83 ? 7.261 -12.459 -10.503 1.00 87.56 83 PRO A N 1
ATOM 630 C CA . PRO A 1 83 ? 8.105 -13.644 -10.553 1.00 87.56 83 PRO A CA 1
ATOM 631 C C . PRO A 1 83 ? 9.558 -13.236 -10.295 1.00 87.56 83 PRO A C 1
ATOM 633 O O . PRO A 1 83 ? 10.058 -12.286 -10.900 1.00 87.56 83 PRO A O 1
ATOM 636 N N . ALA A 1 84 ? 10.216 -13.929 -9.364 1.00 73.44 84 ALA A N 1
ATOM 637 C CA . ALA A 1 84 ? 11.626 -13.691 -9.089 1.00 73.44 84 ALA A CA 1
ATOM 638 C C . ALA A 1 84 ? 12.448 -14.007 -10.351 1.00 73.44 84 ALA A C 1
ATOM 640 O O . ALA A 1 84 ? 12.142 -14.991 -11.041 1.00 73.44 84 ALA A O 1
ATOM 641 N N . PRO A 1 85 ? 13.483 -13.213 -10.675 1.00 69.00 85 PRO A N 1
ATOM 642 C CA . PRO A 1 85 ? 14.416 -13.582 -11.726 1.00 69.00 85 PRO A CA 1
ATOM 643 C C . PRO A 1 85 ? 15.014 -14.965 -11.415 1.00 69.00 85 PRO A C 1
ATOM 645 O O . PRO A 1 85 ? 15.232 -15.278 -10.242 1.00 69.00 85 PRO A O 1
ATOM 648 N N . PRO A 1 86 ? 15.292 -15.806 -12.429 1.00 68.88 86 PRO A N 1
ATOM 649 C CA . PRO A 1 86 ? 15.930 -17.093 -12.197 1.00 68.88 86 PRO A CA 1
ATOM 650 C C . PRO A 1 86 ? 17.225 -16.895 -11.410 1.00 68.88 86 PRO A C 1
ATOM 652 O O . PRO A 1 86 ? 18.022 -16.017 -11.751 1.00 68.88 86 PRO A O 1
ATOM 655 N N . ASP A 1 87 ? 17.437 -17.714 -10.380 1.00 68.50 87 ASP A N 1
ATOM 656 C CA . ASP A 1 87 ? 18.645 -17.659 -9.563 1.00 68.50 87 ASP A CA 1
ATOM 657 C C . ASP A 1 87 ? 19.874 -18.024 -10.413 1.00 68.50 87 ASP A C 1
ATOM 659 O O . ASP A 1 87 ? 20.214 -19.195 -10.609 1.00 68.50 87 ASP A O 1
ATOM 663 N N . ARG A 1 88 ? 20.542 -16.994 -10.946 1.00 62.50 88 ARG A N 1
ATOM 664 C CA . ARG A 1 88 ? 21.747 -17.137 -11.776 1.00 62.50 88 ARG A CA 1
ATOM 665 C C . ARG A 1 88 ? 22.942 -17.658 -10.982 1.00 62.50 88 ARG A C 1
ATOM 667 O O . ARG A 1 88 ? 23.917 -18.086 -11.591 1.00 62.50 88 ARG A O 1
ATOM 674 N N . THR A 1 89 ? 22.866 -17.684 -9.652 1.00 64.06 89 THR A N 1
ATOM 675 C CA . THR A 1 89 ? 23.910 -18.253 -8.792 1.00 64.06 89 THR A CA 1
ATOM 676 C C . THR A 1 89 ? 23.999 -19.770 -8.957 1.00 64.06 89 THR A C 1
ATOM 678 O O . THR A 1 89 ? 25.085 -20.332 -8.843 1.00 64.06 89 THR A O 1
ATOM 681 N N . LYS A 1 90 ? 22.894 -20.441 -9.320 1.00 57.50 90 LYS A N 1
ATOM 682 C CA . LYS A 1 90 ? 22.912 -21.871 -9.670 1.00 57.50 90 LYS A CA 1
ATOM 683 C C . LYS A 1 90 ? 23.460 -22.155 -11.069 1.00 57.50 90 LYS A C 1
ATOM 685 O O . LYS A 1 90 ? 23.975 -23.241 -11.295 1.00 57.50 90 LYS A O 1
ATOM 690 N N . ALA A 1 91 ? 23.396 -21.189 -11.986 1.00 57.66 91 ALA A N 1
ATOM 691 C CA . ALA A 1 91 ? 23.870 -21.362 -13.361 1.00 57.66 91 ALA A CA 1
ATOM 692 C C . ALA A 1 91 ? 25.404 -21.458 -13.469 1.00 57.66 91 ALA A C 1
ATOM 694 O O . ALA A 1 91 ? 25.916 -21.927 -14.479 1.00 57.66 91 ALA A O 1
ATOM 695 N N . LEU A 1 92 ? 26.146 -21.038 -12.436 1.00 59.47 92 LEU A N 1
ATOM 696 C CA . LEU A 1 92 ? 27.607 -21.166 -12.397 1.00 59.47 92 LEU A CA 1
ATOM 697 C C . LEU A 1 92 ? 28.085 -22.543 -11.897 1.00 59.47 92 LEU A C 1
ATOM 699 O O . LEU A 1 92 ? 29.266 -22.844 -12.020 1.00 59.47 92 LEU A O 1
ATOM 703 N N . ALA A 1 93 ? 27.196 -23.357 -11.315 1.00 59.97 93 ALA A N 1
ATOM 704 C CA . ALA A 1 93 ? 27.546 -24.646 -10.711 1.00 59.97 93 ALA A CA 1
ATOM 705 C C . ALA A 1 93 ? 27.485 -25.834 -11.692 1.00 59.97 93 ALA A C 1
ATOM 707 O O . ALA A 1 93 ? 27.819 -26.950 -11.308 1.00 59.97 93 ALA A O 1
ATOM 708 N N . GLU A 1 94 ? 27.052 -25.606 -12.936 1.00 55.62 94 GLU A N 1
ATOM 709 C CA . GLU A 1 94 ? 26.816 -26.655 -13.941 1.00 55.62 94 GLU A CA 1
ATOM 710 C C . GLU A 1 94 ? 27.825 -26.629 -15.109 1.00 55.62 94 GLU A C 1
ATOM 712 O O . GLU A 1 94 ? 27.514 -27.132 -16.186 1.00 55.62 94 GLU A O 1
ATOM 717 N N . ASN A 1 95 ? 29.025 -26.058 -14.921 1.00 45.59 95 ASN A N 1
ATOM 718 C CA . ASN A 1 95 ? 30.087 -26.043 -15.942 1.00 45.59 95 ASN A CA 1
ATOM 719 C C . ASN A 1 95 ? 31.330 -26.816 -15.490 1.00 45.59 95 ASN A C 1
ATOM 721 O O . ASN A 1 95 ? 31.854 -26.482 -14.402 1.00 45.59 95 ASN A O 1
#

Foldseek 3Di:
DVVPDDDDDDPRNVPDDDDDDQPACQQVPCLLVVVQVVLVVVPVVDALVVSLVVLVVLQVVVVVCVVVVNYPDDSCPPPDRDDHDPPCVVVVVPD

Radius of gyration: 16.39 Å; chains: 1; bounding box: 42×42×32 Å

Organism: NCBI:txid1500077

pLDDT: mean 87.34, std 11.83, range [45.59, 98.19]

Secondary structure (DSSP, 8-state):
-TTSSPPP-GGGGTTPPPPP--GGGGG-TTHHHHHHHHHHHHHHHS-HHHHHHHHHHHHHHHHHHHHTTS----TTTT-PPPPPPP-HHHHTS--